Protein AF-A0ABD4KWL6-F1 (afdb_monomer_lite)

Radius of gyration: 13.85 Å; chains: 1; bounding box: 31×22×46 Å

Structure (mmCIF, N/CA/C/O backbone):
data_AF-A0ABD4KWL6-F1
#
_entry.id   AF-A0ABD4KWL6-F1
#
loop_
_atom_site.group_PDB
_atom_site.id
_atom_site.type_symbol
_atom_site.label_atom_id
_atom_site.label_alt_id
_atom_site.label_comp_id
_atom_site.label_asym_id
_atom_site.label_entity_id
_atom_site.label_seq_id
_atom_site.pdbx_PDB_ins_code
_atom_site.Cartn_x
_atom_site.Cartn_y
_atom_site.Cartn_z
_atom_site.occupancy
_atom_site.B_iso_or_equiv
_atom_site.auth_seq_id
_atom_site.auth_comp_id
_atom_site.auth_asym_id
_atom_site.auth_atom_id
_atom_site.pdbx_PDB_model_num
ATOM 1 N N . MET A 1 1 ? -16.799 7.785 27.764 1.00 50.91 1 MET A N 1
ATOM 2 C CA . MET A 1 1 ? -16.433 6.769 26.752 1.00 50.91 1 MET A CA 1
ATOM 3 C C . MET A 1 1 ? -15.142 7.205 26.079 1.00 50.91 1 MET A C 1
ATOM 5 O O . MET A 1 1 ? -15.117 8.306 25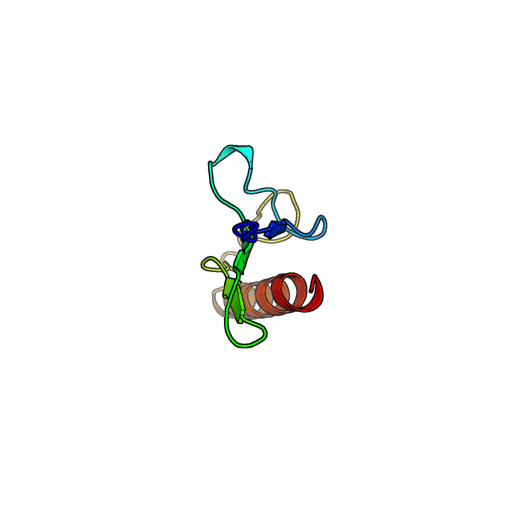.541 1.00 50.91 1 MET A O 1
ATOM 9 N N . LEU A 1 2 ? -14.072 6.405 26.143 1.00 55.53 2 LEU A N 1
ATOM 10 C CA . LEU A 1 2 ? -12.872 6.665 25.342 1.00 55.53 2 LEU A CA 1
ATOM 11 C C . LEU A 1 2 ? -13.257 6.555 23.862 1.00 55.53 2 LEU A C 1
ATOM 13 O O . LEU A 1 2 ? -13.697 5.498 23.416 1.00 55.53 2 LEU A O 1
ATOM 17 N N . LYS A 1 3 ? -13.125 7.650 23.109 1.00 61.25 3 LYS A N 1
ATOM 18 C CA . LYS A 1 3 ? -13.178 7.587 21.648 1.00 61.25 3 LYS A CA 1
ATOM 19 C C . LYS A 1 3 ? -11.948 6.801 21.206 1.00 61.25 3 LYS A C 1
ATOM 21 O O . LYS A 1 3 ? -10.831 7.296 21.349 1.00 61.25 3 LYS A O 1
ATOM 26 N N . LEU A 1 4 ? -12.154 5.577 20.725 1.00 79.62 4 LEU A N 1
ATOM 27 C CA . LEU A 1 4 ? -11.115 4.840 20.015 1.00 79.62 4 LEU A CA 1
ATOM 28 C C . LEU A 1 4 ? -10.614 5.740 18.874 1.00 79.62 4 LEU A C 1
ATOM 30 O O . LEU A 1 4 ? -11.408 6.419 18.219 1.00 79.62 4 LEU A O 1
ATOM 34 N N . LYS A 1 5 ? -9.298 5.827 18.707 1.00 88.38 5 LYS A N 1
ATOM 35 C CA . LYS A 1 5 ? -8.672 6.633 17.655 1.00 88.38 5 LYS A CA 1
ATOM 36 C C . LYS A 1 5 ? -8.360 5.732 16.459 1.00 88.38 5 LYS A C 1
ATOM 38 O O . LYS A 1 5 ? -8.107 4.547 16.674 1.00 88.38 5 LYS A O 1
ATOM 43 N N . PRO A 1 6 ? -8.374 6.263 15.227 1.00 92.06 6 PRO A N 1
ATOM 44 C CA . PRO A 1 6 ? -7.848 5.528 14.086 1.00 92.06 6 PRO A CA 1
ATOM 45 C C . PRO A 1 6 ? -6.360 5.221 14.289 1.00 92.06 6 PRO A C 1
ATOM 47 O O . PRO A 1 6 ? -5.629 6.037 14.857 1.00 92.06 6 PRO A O 1
ATOM 50 N N . VAL A 1 7 ? -5.933 4.052 13.816 1.00 93.56 7 VAL A N 1
ATOM 51 C C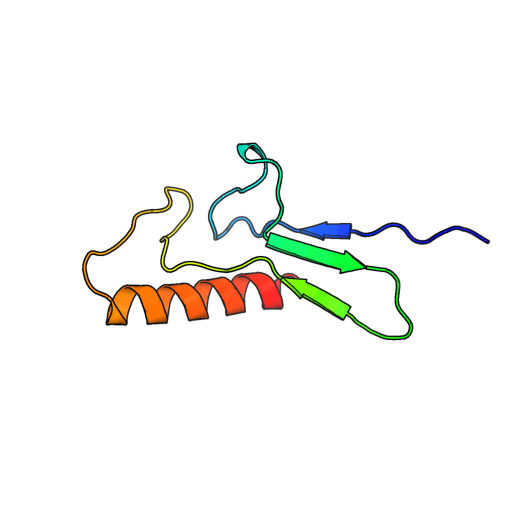A . VAL A 1 7 ? -4.524 3.648 13.757 1.00 93.56 7 VAL A CA 1
ATOM 52 C C . VAL A 1 7 ? -4.090 3.647 12.295 1.00 93.56 7 VAL A C 1
ATOM 54 O O . VAL A 1 7 ? -4.798 3.120 11.438 1.00 93.56 7 VAL A O 1
ATOM 57 N N . PHE A 1 8 ? -2.951 4.271 12.011 1.00 95.38 8 PHE A N 1
ATOM 58 C CA . PHE A 1 8 ? -2.396 4.427 10.666 1.00 95.38 8 PHE A CA 1
ATOM 59 C C . PHE A 1 8 ? -1.216 3.468 10.499 1.00 95.38 8 PHE A C 1
ATOM 61 O O . PHE A 1 8 ? -0.359 3.421 11.382 1.00 95.38 8 PHE A O 1
ATOM 68 N N . HIS A 1 9 ? -1.150 2.733 9.387 1.00 95.56 9 HIS A N 1
ATOM 69 C CA . HIS A 1 9 ? -0.078 1.764 9.135 1.00 95.56 9 HIS A CA 1
ATOM 70 C C . HIS A 1 9 ? 0.546 1.955 7.748 1.00 95.56 9 HIS A C 1
ATOM 72 O O . HIS A 1 9 ? -0.161 2.066 6.741 1.00 95.56 9 HIS A O 1
ATOM 78 N N . ASN A 1 10 ? 1.882 1.952 7.726 1.00 96.25 10 ASN A N 1
ATOM 79 C CA . ASN A 1 10 ? 2.731 2.022 6.538 1.00 96.25 10 ASN A CA 1
ATOM 80 C C . ASN A 1 10 ? 3.698 0.823 6.570 1.00 96.25 10 ASN A C 1
ATOM 82 O O . ASN A 1 10 ? 4.657 0.870 7.345 1.00 96.25 10 ASN A O 1
ATOM 86 N N . PRO A 1 11 ? 3.433 -0.250 5.805 1.00 94.75 11 PRO A N 1
ATOM 87 C CA . PRO A 1 11 ? 4.324 -1.407 5.741 1.00 94.75 11 PRO A CA 1
ATOM 88 C C . PRO A 1 11 ? 5.707 -1.007 5.196 1.00 94.75 11 PRO A C 1
ATOM 90 O O . PRO A 1 11 ? 5.765 -0.231 4.240 1.00 94.75 11 PRO A O 1
ATOM 93 N N . PRO A 1 12 ? 6.818 -1.484 5.786 1.00 94.06 12 PRO A N 1
ATOM 94 C CA . PRO A 1 12 ? 8.171 -1.096 5.375 1.00 94.06 12 PRO A CA 1
ATOM 95 C C . PRO A 1 12 ? 8.607 -1.664 4.013 1.00 94.06 12 PRO A C 1
ATOM 97 O O . PRO A 1 12 ? 9.610 -1.213 3.463 1.00 94.06 12 PRO A O 1
ATOM 100 N N . GLU A 1 13 ? 7.897 -2.658 3.478 1.00 93.31 13 GLU A N 1
ATOM 101 C CA . GLU A 1 13 ? 8.212 -3.325 2.210 1.00 93.31 13 GLU A CA 1
ATOM 102 C C . GLU A 1 13 ? 7.855 -2.469 0.985 1.00 93.31 13 GLU A C 1
ATOM 104 O O . GLU A 1 13 ? 8.398 -2.680 -0.103 1.00 93.31 13 GLU A O 1
ATOM 109 N N . ILE A 1 14 ? 6.959 -1.495 1.161 1.00 94.12 14 ILE A N 1
ATOM 110 C CA . ILE A 1 14 ? 6.508 -0.571 0.119 1.00 94.12 14 ILE A CA 1
ATOM 111 C C . ILE A 1 14 ? 6.924 0.864 0.446 1.00 94.12 14 ILE A C 1
ATOM 113 O O . ILE A 1 14 ? 7.404 1.180 1.534 1.00 94.12 14 ILE A O 1
ATOM 117 N N . PHE A 1 15 ? 6.785 1.741 -0.543 1.00 94.06 15 PHE A N 1
ATOM 118 C CA . PHE A 1 15 ? 7.104 3.162 -0.446 1.00 94.06 15 PHE A CA 1
ATOM 119 C C . PHE A 1 15 ? 6.573 3.831 0.828 1.00 94.06 15 PHE A C 1
ATOM 121 O O . PHE A 1 15 ? 5.458 3.571 1.254 1.00 94.06 15 PHE A O 1
ATOM 128 N N . ASN A 1 16 ? 7.348 4.748 1.418 1.00 94.25 16 ASN A N 1
ATOM 129 C CA . ASN A 1 16 ? 6.919 5.481 2.607 1.00 94.25 16 ASN A CA 1
ATOM 130 C C . ASN A 1 16 ? 6.097 6.731 2.225 1.00 94.25 16 ASN A C 1
ATOM 132 O O . ASN A 1 16 ? 6.678 7.714 1.755 1.00 94.25 16 ASN A O 1
ATOM 136 N N . PRO A 1 17 ? 4.780 6.767 2.506 1.00 95.00 17 PRO A N 1
ATOM 137 C CA . PRO A 1 17 ? 3.910 7.874 2.118 1.00 95.00 17 PRO A CA 1
ATOM 138 C C . PRO A 1 17 ? 3.940 9.045 3.110 1.00 95.00 17 PRO A C 1
ATOM 140 O O . PRO A 1 17 ? 3.387 10.109 2.828 1.00 95.00 17 PRO A O 1
ATOM 143 N N . THR A 1 18 ? 4.588 8.877 4.271 1.00 95.44 18 THR A N 1
ATOM 144 C CA . THR A 1 18 ? 4.593 9.863 5.367 1.00 95.44 18 THR A CA 1
ATOM 145 C C . THR A 1 18 ? 5.054 11.258 4.919 1.00 95.44 18 THR A C 1
ATOM 147 O O . THR A 1 18 ? 4.372 12.226 5.261 1.00 95.44 18 THR A O 1
ATOM 150 N N . PRO A 1 19 ? 6.133 11.412 4.115 1.00 95.00 19 PRO A N 1
ATOM 151 C CA . PRO A 1 19 ? 6.558 12.725 3.618 1.00 95.00 19 PRO A CA 1
ATOM 152 C C . PRO A 1 19 ? 5.526 13.420 2.712 1.00 95.00 19 PRO A C 1
ATOM 154 O O . PRO A 1 19 ? 5.601 14.629 2.520 1.00 95.00 19 PRO A O 1
ATOM 157 N N . PHE A 1 20 ? 4.559 12.670 2.176 1.00 94.50 20 PHE A N 1
ATOM 158 C CA . PHE A 1 20 ? 3.519 13.143 1.258 1.00 94.50 20 PHE A CA 1
ATOM 159 C C . PHE A 1 20 ? 2.167 13.362 1.955 1.00 94.50 20 PHE A C 1
ATOM 161 O O . PHE A 1 20 ? 1.176 13.667 1.296 1.00 94.50 20 PHE A O 1
ATOM 168 N N . GLY A 1 21 ? 2.107 13.221 3.285 1.00 96.75 21 GLY A N 1
ATOM 169 C CA . GLY A 1 21 ? 0.923 13.556 4.079 1.00 96.75 21 GLY A CA 1
ATOM 170 C C . GLY A 1 21 ? -0.205 12.523 4.035 1.00 96.75 21 GLY A C 1
ATOM 171 O O . GLY A 1 21 ? -1.342 12.864 4.359 1.00 96.75 21 GLY A O 1
ATOM 172 N N . PHE A 1 22 ? 0.084 11.273 3.662 1.00 96.38 22 PHE A N 1
ATOM 173 C CA . PHE A 1 22 ? -0.888 10.176 3.702 1.00 96.38 22 PHE A CA 1
ATOM 174 C C . PHE A 1 22 ? -0.292 8.891 4.302 1.00 96.38 22 PHE A C 1
ATOM 176 O O . PHE A 1 22 ? 0.877 8.842 4.682 1.00 96.38 22 PHE A O 1
ATOM 183 N N . CYS A 1 23 ? -1.123 7.855 4.432 1.00 97.06 23 CYS A N 1
ATOM 184 C CA . CYS A 1 23 ? -0.732 6.521 4.892 1.00 97.06 23 CYS A CA 1
ATOM 185 C C . CYS A 1 23 ? -1.289 5.441 3.956 1.00 97.06 23 CYS A C 1
ATOM 187 O O . CYS A 1 23 ? -2.264 5.689 3.239 1.00 97.06 23 CYS A O 1
ATOM 189 N N . HIS A 1 24 ? -0.700 4.242 3.958 1.00 97.12 24 HIS A N 1
ATOM 190 C CA . HIS A 1 24 ? -1.212 3.141 3.135 1.00 97.12 24 HIS A CA 1
ATOM 191 C C . HIS A 1 24 ? -2.550 2.636 3.653 1.00 97.12 24 HIS A C 1
ATOM 193 O O . HIS A 1 24 ? -3.457 2.409 2.853 1.00 97.12 24 HIS A O 1
ATOM 199 N N . THR A 1 25 ? -2.686 2.484 4.972 1.00 97.38 25 THR A N 1
ATOM 200 C CA . THR A 1 25 ? -3.913 1.952 5.564 1.00 97.38 25 THR A CA 1
ATOM 201 C C . THR A 1 25 ? -4.305 2.640 6.866 1.00 97.38 25 THR A C 1
ATOM 203 O O . THR A 1 25 ? -3.460 3.122 7.6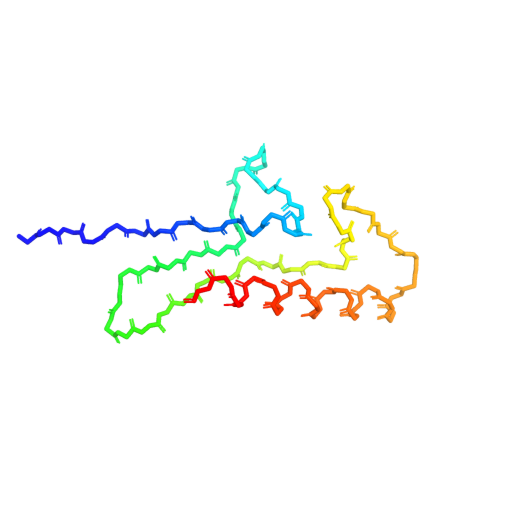27 1.00 97.38 25 THR A O 1
ATOM 206 N N . VAL A 1 26 ? -5.611 2.645 7.136 1.00 96.38 26 VAL A N 1
ATOM 207 C CA . VAL A 1 26 ? -6.204 3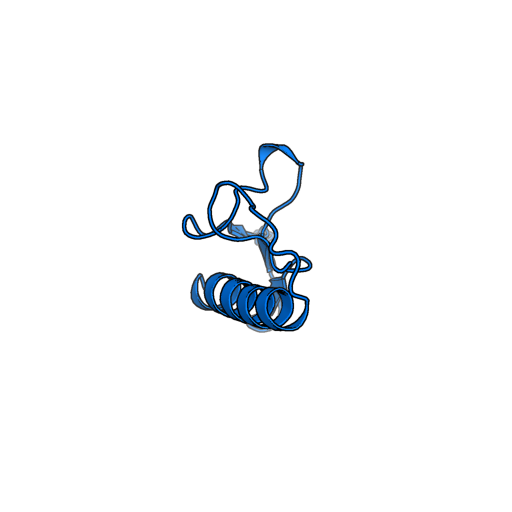.115 8.390 1.00 96.38 26 VAL A CA 1
ATOM 208 C C . VAL A 1 26 ? -7.133 2.052 8.948 1.00 96.38 26 VAL A C 1
ATOM 210 O O . VAL A 1 26 ? -8.106 1.674 8.296 1.00 96.38 26 VAL A O 1
ATOM 213 N N . LYS A 1 27 ? -6.896 1.637 10.192 1.00 94.00 27 LYS A N 1
ATOM 214 C CA . LYS A 1 27 ? -7.860 0.868 10.977 1.00 94.00 27 LYS A CA 1
ATOM 215 C C . LYS A 1 27 ? -8.681 1.836 11.817 1.00 94.00 27 LYS A C 1
ATOM 217 O O . LYS A 1 27 ? -8.161 2.466 12.741 1.00 94.00 27 LYS A O 1
ATOM 222 N N . ALA A 1 28 ? -9.950 2.015 11.462 1.00 89.81 28 ALA A N 1
ATOM 223 C CA . ALA A 1 28 ? -10.837 2.958 12.138 1.00 89.81 28 ALA A CA 1
ATOM 224 C C . ALA A 1 28 ? -11.777 2.232 13.115 1.00 89.81 28 ALA A C 1
ATOM 226 O O . ALA A 1 28 ? -12.191 1.104 12.845 1.00 89.81 28 ALA A O 1
ATOM 227 N N . PRO A 1 29 ? -12.175 2.874 14.228 1.00 89.88 29 PRO A N 1
ATOM 228 C CA . PRO A 1 29 ? -13.172 2.305 15.125 1.00 89.88 29 PRO A CA 1
ATOM 229 C C . PRO A 1 29 ? -14.486 2.052 14.388 1.00 89.88 29 PRO A C 1
ATOM 231 O O . PRO A 1 29 ? -15.079 2.977 13.830 1.00 89.88 29 PRO A O 1
ATOM 234 N N . SER A 1 30 ? -14.965 0.813 14.414 1.00 87.38 30 SER A N 1
ATOM 235 C CA . SER A 1 30 ? -16.215 0.441 13.758 1.00 87.38 30 SER A CA 1
ATOM 236 C C . SER A 1 30 ? -16.913 -0.705 14.491 1.00 87.38 30 SER A C 1
ATOM 238 O O . SER A 1 30 ? -16.338 -1.326 15.386 1.00 87.38 30 SER A O 1
ATOM 240 N N . LYS A 1 31 ? -18.174 -0.982 14.140 1.00 85.19 31 LYS A N 1
ATOM 241 C CA . LYS A 1 31 ? -18.854 -2.214 14.563 1.00 85.19 31 LYS A CA 1
ATOM 242 C C . LYS A 1 31 ? -18.408 -3.349 13.632 1.00 85.19 31 LYS A C 1
ATOM 244 O O . LYS A 1 31 ? -19.152 -3.729 12.736 1.00 85.19 31 LYS A O 1
ATOM 249 N N . GLY A 1 32 ? -17.174 -3.812 13.824 1.00 86.81 32 GLY A N 1
ATOM 250 C CA . GLY A 1 32 ? -16.493 -4.796 12.980 1.00 86.81 32 GLY A CA 1
ATOM 251 C C . GLY A 1 32 ? -15.022 -4.441 12.743 1.00 86.81 32 GLY A C 1
ATOM 252 O O . GLY A 1 32 ? -14.525 -3.428 13.242 1.00 86.81 32 GLY A O 1
ATOM 253 N N . GLU A 1 33 ? -14.344 -5.270 11.953 1.00 87.62 33 GLU A N 1
ATOM 254 C CA . GLU A 1 33 ? -12.969 -5.038 11.507 1.00 87.62 33 GLU A CA 1
ATOM 255 C C . GLU A 1 33 ? -13.004 -4.358 10.134 1.00 87.62 33 GLU A C 1
ATOM 257 O O . GLU A 1 33 ? -13.350 -4.982 9.133 1.00 87.62 33 GLU A O 1
ATOM 262 N N . LEU A 1 34 ? -12.691 -3.060 10.093 1.00 92.50 34 LEU A N 1
ATOM 263 C CA . LEU A 1 34 ? -12.607 -2.289 8.854 1.00 92.50 34 LEU A CA 1
ATOM 264 C C . LEU A 1 34 ? -11.212 -1.691 8.699 1.00 92.50 34 LEU A C 1
ATOM 266 O O . LEU A 1 34 ? -10.733 -0.962 9.573 1.00 92.50 34 LEU A O 1
ATOM 270 N N . VAL A 1 35 ? -10.612 -1.957 7.542 1.00 94.75 35 VAL A N 1
ATOM 271 C CA . VAL A 1 35 ? -9.350 -1.370 7.096 1.00 94.75 35 VAL A CA 1
ATOM 272 C C . VAL A 1 35 ? -9.627 -0.564 5.831 1.00 94.75 35 VAL A C 1
ATOM 274 O O . VAL A 1 35 ? -10.156 -1.084 4.852 1.00 94.75 35 VAL A O 1
ATOM 277 N N . TYR A 1 36 ? -9.288 0.721 5.859 1.00 95.75 36 TYR A N 1
ATOM 278 C CA . TYR A 1 36 ? -9.369 1.616 4.708 1.00 95.75 36 TYR A CA 1
ATOM 279 C C . TYR A 1 36 ? -7.996 1.665 4.053 1.00 95.75 36 TYR A C 1
ATOM 281 O O . TYR A 1 36 ? -7.019 1.976 4.730 1.00 95.75 36 TYR A O 1
ATOM 289 N N . ILE A 1 37 ? -7.921 1.357 2.760 1.00 97.31 37 ILE A N 1
ATOM 290 C CA . ILE A 1 37 ? -6.662 1.253 2.019 1.00 97.31 37 ILE A CA 1
ATOM 291 C C . ILE A 1 37 ? -6.610 2.387 0.992 1.00 97.31 37 ILE A C 1
ATOM 293 O O . ILE A 1 37 ? -7.545 2.567 0.210 1.00 97.31 37 ILE A O 1
ATOM 297 N N . SER A 1 38 ? -5.529 3.167 1.004 1.00 97.38 38 SER A N 1
ATOM 298 C CA . SER A 1 38 ? -5.256 4.171 -0.030 1.00 97.38 38 SER A CA 1
ATOM 299 C C . SER A 1 38 ? -5.066 3.497 -1.391 1.00 97.38 38 SER A C 1
ATOM 301 O O . SER A 1 38 ? -4.726 2.315 -1.461 1.00 97.38 38 SER A O 1
ATOM 303 N N . GLY A 1 39 ? -5.238 4.238 -2.488 1.00 96.06 39 GLY A N 1
ATOM 304 C CA . GLY A 1 39 ? -4.972 3.696 -3.822 1.00 96.06 39 GLY A CA 1
ATOM 305 C C . GLY A 1 39 ? -3.541 3.156 -3.924 1.00 96.06 39 GLY A C 1
ATOM 306 O O . GLY A 1 39 ? -2.590 3.901 -3.689 1.00 96.06 39 GLY A O 1
ATOM 307 N N . GLN A 1 40 ? -3.391 1.869 -4.246 1.00 96.25 40 GLN A N 1
ATOM 308 C CA . GLN A 1 40 ? -2.082 1.267 -4.506 1.00 96.25 40 GLN A CA 1
ATOM 309 C C . GLN A 1 40 ? -1.711 1.459 -5.975 1.00 96.25 40 GLN A C 1
ATOM 311 O O . GLN A 1 40 ? -2.582 1.498 -6.843 1.00 96.25 40 GLN A O 1
ATOM 316 N N . SER A 1 41 ? -0.418 1.590 -6.253 1.00 95.12 41 SER A N 1
ATOM 317 C CA . SER A 1 41 ? 0.117 1.736 -7.606 1.00 95.12 41 SER A CA 1
ATOM 318 C C . SER A 1 41 ? 1.069 0.591 -7.939 1.00 95.12 41 SER A C 1
ATOM 320 O O . SER A 1 41 ? 1.481 -0.156 -7.053 1.00 95.12 41 SER A O 1
ATOM 322 N N . GLY A 1 42 ? 1.476 0.501 -9.206 1.00 96.88 42 GLY A N 1
ATOM 323 C CA . GLY A 1 42 ? 2.541 -0.398 -9.657 1.00 96.88 42 GLY A CA 1
ATOM 324 C C . GLY A 1 42 ? 3.962 0.076 -9.332 1.00 96.88 42 GLY A C 1
ATOM 325 O O . GLY A 1 42 ? 4.895 -0.359 -9.998 1.00 96.88 42 GLY A O 1
ATOM 326 N N . GLY A 1 43 ? 4.132 1.008 -8.385 1.00 95.31 43 GLY A N 1
ATOM 327 C CA . GLY A 1 43 ? 5.446 1.462 -7.932 1.00 95.31 43 GLY A CA 1
ATOM 328 C C . GLY A 1 43 ? 6.155 0.377 -7.122 1.00 95.31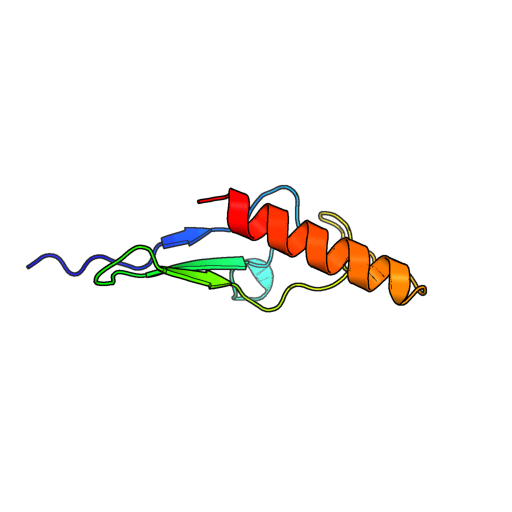 43 GLY A C 1
ATOM 329 O O . GLY A 1 43 ? 5.576 -0.201 -6.203 1.00 95.31 43 GLY A O 1
ATOM 330 N N . GLU A 1 44 ? 7.407 0.101 -7.465 1.00 91.62 44 GLU A N 1
ATOM 331 C CA . GLU A 1 44 ? 8.181 -1.008 -6.917 1.00 91.62 44 GLU A CA 1
ATOM 332 C C . GLU A 1 44 ? 9.128 -0.563 -5.807 1.00 91.62 44 GLU A C 1
ATOM 334 O O . GLU A 1 44 ? 9.970 0.327 -5.993 1.00 91.62 44 GLU A O 1
ATOM 339 N N . GLY A 1 45 ? 9.022 -1.261 -4.675 1.00 84.69 45 GLY A N 1
ATOM 340 C CA . GLY A 1 45 ? 9.883 -1.088 -3.515 1.00 84.69 45 GLY A CA 1
ATOM 341 C C . GLY A 1 45 ? 9.853 0.325 -2.932 1.00 84.69 45 GLY A C 1
ATOM 342 O O . GLY A 1 45 ? 8.986 1.151 -3.224 1.00 84.69 45 GLY A O 1
ATOM 343 N N . ILE A 1 46 ? 10.845 0.608 -2.092 1.00 84.50 46 ILE A N 1
ATOM 344 C CA . ILE A 1 46 ? 10.938 1.873 -1.350 1.00 84.50 46 ILE A CA 1
ATOM 345 C C . ILE A 1 46 ? 11.266 3.079 -2.242 1.00 84.50 46 ILE A C 1
ATOM 347 O O . ILE A 1 46 ? 10.863 4.196 -1.933 1.00 84.50 46 ILE A O 1
ATOM 351 N N . GLU A 1 47 ? 11.955 2.844 -3.363 1.00 86.12 47 GLU A N 1
ATOM 352 C CA . GLU A 1 47 ? 12.357 3.875 -4.333 1.00 86.12 47 GLU A CA 1
ATOM 353 C C . GLU A 1 47 ? 11.235 4.225 -5.325 1.00 86.12 47 GLU A C 1
ATOM 355 O O . GLU A 1 47 ? 11.410 5.105 -6.166 1.00 86.12 47 GLU A O 1
ATOM 360 N N . TYR A 1 48 ? 10.096 3.522 -5.255 1.00 85.88 48 TYR A N 1
ATOM 361 C CA . TYR A 1 48 ? 8.910 3.756 -6.080 1.00 85.88 48 TYR A CA 1
ATOM 362 C C . TYR A 1 48 ? 9.210 3.790 -7.587 1.00 85.88 48 TYR A C 1
ATOM 364 O O . TYR A 1 48 ? 8.775 4.676 -8.328 1.00 85.88 48 TYR A O 1
ATOM 372 N N . LYS A 1 49 ? 9.988 2.811 -8.061 1.00 92.94 49 LYS A N 1
ATOM 373 C CA . LYS A 1 49 ? 10.298 2.691 -9.491 1.00 92.94 49 LYS A CA 1
ATOM 374 C C . LYS A 1 49 ? 9.066 2.221 -10.248 1.00 92.94 49 LYS A C 1
ATOM 376 O O . LYS A 1 49 ? 8.375 1.318 -9.794 1.00 92.94 49 LYS A O 1
ATOM 381 N N . LEU A 1 50 ? 8.809 2.809 -11.410 1.00 95.25 50 LEU A N 1
ATOM 382 C CA . LEU A 1 50 ? 7.659 2.458 -12.233 1.00 95.25 50 LEU A CA 1
ATOM 383 C C . LEU A 1 50 ? 8.130 1.841 -13.551 1.00 95.25 50 LEU A C 1
ATOM 385 O O . LEU A 1 50 ? 8.828 2.491 -14.330 1.00 95.25 50 LEU A O 1
ATOM 389 N N . SER A 1 51 ? 7.749 0.588 -13.792 1.00 96.56 51 SER A N 1
ATOM 390 C CA . SER A 1 51 ? 7.972 -0.084 -15.077 1.00 96.56 51 SER A CA 1
ATOM 391 C C . SER A 1 51 ? 7.199 0.603 -16.206 1.00 96.56 51 SER A C 1
ATOM 393 O O . SER A 1 51 ? 6.133 1.165 -15.975 1.00 9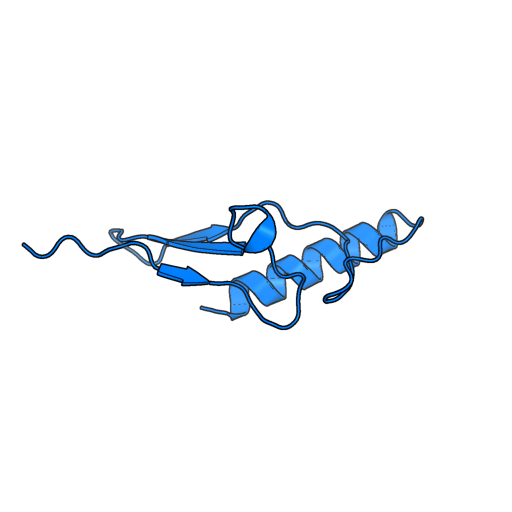6.56 51 SER A O 1
ATOM 395 N N . SER A 1 52 ? 7.686 0.535 -17.445 1.00 97.50 52 SER A N 1
ATOM 396 C CA . SER A 1 52 ? 6.927 0.978 -18.625 1.00 97.50 52 SER A CA 1
ATOM 397 C C . SER A 1 52 ? 5.883 -0.043 -19.097 1.00 97.50 52 SER A C 1
ATOM 399 O O . SER A 1 52 ? 5.034 0.297 -19.920 1.00 97.50 52 SER A O 1
ATOM 401 N N . ASP A 1 53 ? 5.922 -1.277 -18.585 1.00 98.38 53 ASP A N 1
ATOM 402 C CA . ASP A 1 53 ? 4.957 -2.331 -18.902 1.00 98.38 53 ASP A CA 1
ATOM 403 C C . ASP A 1 53 ? 3.729 -2.251 -17.981 1.00 98.38 53 ASP A C 1
ATOM 405 O O . ASP A 1 53 ? 3.824 -2.402 -16.761 1.00 98.38 53 ASP A O 1
ATOM 409 N N . PHE A 1 54 ? 2.555 -2.041 -18.577 1.00 97.88 54 PHE A N 1
ATOM 410 C CA . PHE A 1 54 ? 1.288 -1.936 -17.858 1.00 97.88 54 PHE A CA 1
ATOM 411 C C . PHE A 1 54 ? 0.865 -3.243 -17.173 1.00 97.88 54 PHE A C 1
ATOM 413 O O . PHE A 1 54 ? 0.308 -3.206 -16.071 1.00 97.88 54 PHE A O 1
ATOM 420 N N . LEU A 1 55 ? 1.129 -4.399 -17.794 1.00 98.38 55 LEU A N 1
ATOM 421 C CA . LEU A 1 55 ? 0.811 -5.685 -17.173 1.00 98.38 55 LEU A CA 1
ATOM 422 C C . LEU A 1 55 ? 1.647 -5.857 -15.906 1.00 98.38 55 LEU A C 1
ATOM 424 O O . LEU A 1 55 ? 1.107 -6.165 -14.844 1.00 98.38 55 LEU A O 1
ATOM 428 N N . HIS A 1 56 ? 2.944 -5.569 -16.005 1.00 98.19 56 HIS A N 1
ATOM 429 C CA . HIS A 1 56 ? 3.846 -5.588 -14.861 1.00 98.19 56 HIS A CA 1
ATOM 430 C C . HIS A 1 56 ? 3.387 -4.630 -13.758 1.00 98.19 56 HIS A C 1
ATOM 432 O O . HIS A 1 56 ? 3.251 -5.047 -12.611 1.00 98.19 56 HIS A O 1
ATOM 438 N N . GLN A 1 57 ? 3.043 -3.382 -14.095 1.00 98.31 57 GLN A N 1
ATOM 439 C CA . GLN A 1 57 ? 2.500 -2.431 -13.116 1.00 98.31 57 GLN A CA 1
ATOM 440 C C . GLN A 1 57 ? 1.243 -2.963 -12.414 1.00 98.31 57 GLN A C 1
ATOM 442 O O . GLN A 1 57 ? 1.084 -2.763 -11.213 1.00 98.31 57 GLN A O 1
ATOM 447 N N . THR A 1 58 ? 0.358 -3.653 -13.138 1.00 98.31 58 THR A N 1
ATOM 448 C CA . THR A 1 58 ? -0.865 -4.231 -12.562 1.00 98.31 58 THR A CA 1
ATOM 449 C C . THR A 1 58 ? -0.534 -5.353 -11.574 1.00 98.31 58 THR A C 1
ATOM 451 O O . THR A 1 58 ? -1.112 -5.404 -10.489 1.00 98.31 58 THR A O 1
ATOM 454 N N . CYS A 1 59 ? 0.437 -6.211 -11.897 1.00 98.19 59 CYS A N 1
ATOM 455 C CA . CYS A 1 59 ? 0.921 -7.247 -10.982 1.00 98.19 59 CYS A CA 1
ATOM 456 C C . CYS A 1 59 ? 1.526 -6.642 -9.707 1.00 98.19 59 CYS A C 1
ATOM 458 O O . CYS A 1 59 ? 1.198 -7.077 -8.603 1.00 98.19 59 CYS A O 1
ATOM 460 N N . ILE A 1 60 ? 2.365 -5.611 -9.846 1.00 97.94 60 ILE A N 1
ATOM 461 C CA . ILE A 1 60 ? 2.966 -4.919 -8.700 1.00 97.94 60 ILE A CA 1
ATOM 462 C C . ILE A 1 60 ? 1.898 -4.223 -7.852 1.00 97.94 60 ILE A C 1
ATOM 464 O O . ILE A 1 60 ? 1.943 -4.312 -6.630 1.00 97.94 60 ILE A O 1
ATOM 468 N N . LEU A 1 61 ? 0.896 -3.596 -8.473 1.00 97.75 61 LEU A N 1
ATOM 469 C CA . LEU A 1 61 ? -0.227 -2.979 -7.764 1.00 97.75 61 LEU A CA 1
ATOM 470 C C . LEU A 1 61 ? -0.964 -3.986 -6.876 1.00 97.75 61 LEU A C 1
ATOM 472 O O . LEU A 1 61 ? -1.264 -3.675 -5.723 1.00 97.75 61 LEU A O 1
ATOM 476 N N . LEU A 1 62 ? -1.248 -5.183 -7.397 1.00 98.31 62 LEU A N 1
ATOM 477 C CA . LEU A 1 62 ? -1.920 -6.237 -6.634 1.00 98.31 62 LEU A CA 1
ATOM 478 C C . LEU A 1 62 ? -1.033 -6.774 -5.501 1.00 98.31 62 LEU A C 1
ATOM 480 O O . LEU A 1 62 ? -1.531 -6.979 -4.398 1.00 98.31 62 LEU A O 1
ATOM 484 N N . SER A 1 63 ? 0.274 -6.916 -5.740 1.00 97.44 63 SER A N 1
ATOM 485 C CA . SER A 1 63 ? 1.251 -7.288 -4.705 1.00 97.44 63 SER A CA 1
ATOM 486 C C . SER A 1 63 ? 1.323 -6.244 -3.580 1.00 97.44 63 SER A C 1
ATOM 488 O O . SER A 1 63 ? 1.236 -6.576 -2.400 1.00 97.44 63 SER A O 1
ATOM 490 N N . ASN A 1 64 ? 1.375 -4.955 -3.926 1.00 97.25 64 ASN A N 1
ATOM 491 C CA . ASN A 1 64 ? 1.363 -3.860 -2.954 1.00 97.25 64 ASN A CA 1
ATOM 492 C C . ASN A 1 64 ? 0.065 -3.842 -2.129 1.00 97.25 64 ASN A C 1
ATOM 494 O O . ASN A 1 64 ? 0.093 -3.550 -0.933 1.00 97.25 64 ASN A O 1
ATOM 498 N N . LEU A 1 65 ? -1.072 -4.179 -2.747 1.00 97.50 65 LEU A N 1
ATOM 499 C CA . LEU A 1 65 ? -2.349 -4.318 -2.048 1.00 97.50 65 LEU A CA 1
ATOM 500 C C . LEU A 1 65 ? -2.340 -5.487 -1.057 1.00 97.50 65 LEU A C 1
ATOM 502 O O . LEU A 1 65 ? -2.839 -5.334 0.056 1.00 97.50 65 LEU A O 1
ATOM 506 N N . GLU A 1 66 ? -1.750 -6.620 -1.430 1.00 97.44 66 GLU A N 1
ATOM 507 C CA . GLU A 1 66 ? -1.581 -7.773 -0.544 1.00 97.44 66 GLU A CA 1
ATOM 508 C C . GLU A 1 66 ? -0.682 -7.439 0.656 1.00 97.44 66 GLU A C 1
ATOM 510 O O . GLU A 1 66 ? -1.058 -7.711 1.795 1.00 97.44 66 GLU A O 1
ATOM 515 N N . ILE A 1 67 ? 0.451 -6.765 0.428 1.00 96.56 67 ILE A N 1
ATOM 516 C CA . ILE A 1 67 ? 1.337 -6.278 1.498 1.00 96.56 67 ILE A CA 1
ATOM 517 C C . ILE A 1 67 ? 0.580 -5.338 2.446 1.00 96.56 67 ILE A C 1
ATOM 519 O O . ILE A 1 67 ? 0.653 -5.486 3.666 1.00 96.56 67 ILE A O 1
ATOM 523 N N . ALA A 1 68 ? -0.175 -4.379 1.899 1.00 96.31 68 ALA A N 1
ATOM 524 C CA . ALA A 1 68 ? -0.949 -3.431 2.695 1.00 96.31 68 ALA A CA 1
ATOM 525 C C . ALA A 1 68 ? -2.028 -4.119 3.547 1.00 96.31 68 ALA A C 1
ATOM 527 O O . ALA A 1 68 ? -2.271 -3.701 4.680 1.00 96.31 68 ALA A O 1
ATOM 528 N N . LEU A 1 69 ? -2.665 -5.167 3.016 1.00 95.25 69 LEU A N 1
ATOM 529 C CA . LEU A 1 69 ? -3.699 -5.923 3.716 1.00 95.25 69 LEU A CA 1
ATOM 530 C C . LEU A 1 69 ? -3.119 -6.830 4.811 1.00 95.25 69 LEU A C 1
ATOM 532 O O . LEU A 1 69 ? -3.648 -6.835 5.917 1.00 95.25 69 LEU A O 1
ATOM 536 N N . ASN A 1 70 ? -2.019 -7.536 4.533 1.00 94.88 70 ASN A N 1
ATOM 537 C CA . ASN A 1 70 ? -1.367 -8.466 5.467 1.00 94.88 70 ASN A CA 1
ATOM 538 C C . ASN A 1 70 ? -0.679 -7.777 6.662 1.00 94.88 70 ASN A C 1
ATOM 540 O O . ASN A 1 70 ? -0.183 -8.449 7.564 1.00 94.88 70 ASN A O 1
ATOM 544 N N . ALA A 1 71 ? -0.638 -6.444 6.685 1.00 90.81 71 ALA A N 1
ATOM 545 C CA . ALA A 1 71 ? -0.116 -5.658 7.799 1.00 90.81 71 ALA A CA 1
ATOM 546 C C . ALA A 1 71 ? -1.104 -5.492 8.981 1.00 90.81 71 ALA A C 1
ATOM 548 O O . ALA A 1 71 ? -0.784 -4.769 9.931 1.00 90.81 71 ALA A O 1
ATOM 549 N N . HIS A 1 72 ? -2.286 -6.124 8.922 1.00 90.69 72 HIS A N 1
ATOM 550 C CA . HIS A 1 72 ? -3.351 -6.103 9.943 1.00 90.69 72 HIS A CA 1
ATOM 551 C C . HIS A 1 72 ? -3.703 -7.504 10.429 1.00 90.69 72 HIS A C 1
ATOM 553 O O . HIS A 1 72 ? -4.069 -7.601 11.624 1.00 90.69 72 HIS A O 1
#

Secondary structure (DSSP, 8-state):
---PPPEEE--TTS---GGGT--SEEE---SS--EEEPPP-SEETTTTEE-S-HHHHHHHHHHHHHHHHHT-

Foldseek 3Di:
DPQDAKDADAQQFAADCVVVPDGQWIFHDDPDTDIDGDQFWLQHGHVRDHDPDPVSGVVSSVVVVVSSVVVD

Organism: Vibrio anguillarum (NCBI:txid55601)

Sequence (72 aa):
MLKLKPVFHNPPEIFNPTPFGFCHTVKAPSKGELVYISGQSGGEGIEYKLSSDFLHQTCILLSNLEIALNAH

pLDDT: mean 92.54, std 8.7, range [50.91, 98.38]

InterPro domains:
  IPR035959 RutC-like superfamily [SSF55298] (5-71)